Protein AF-A0A563CLI0-F1 (afdb_monomer)

Sequence (158 aa):
MSEFTKIVGNEDGSLGTIDIYIPEQCMSCPRIIEKLNDLEEYRKTVNKLLEMAFSGDEVTLVNKATGEVLDKDQSTKIVCKMAASGMDELDENIAKAQRDIYTLTNGCEGPLVLGGADGSRVVRVAMCDSPKVFYSGLGETQIGEPVIIQRDLKKNED

Foldseek 3Di:
DDPPDDFDQDPVRQTDDLPQDADPQACPAQVLVVLVVVLVVLSVVLSVLSCLLPDPDQAWDADPVPRDIDDRVVRSVVSVVVSVVSVVVSVVSSVVSSVVNCVLRQQWNHKDWDWDDDPFWIWIWIHIDRCVQPVPDDPDDPPPRPTDTDIDGPDPDD

Solvent-accessible surface area (backbone atoms only — not comparable to full-atom values): 9385 Å² total; per-residue (Å²): 135,81,94,75,84,81,87,55,64,45,97,83,75,44,75,39,84,78,89,65,81,66,63,77,59,38,63,75,9,47,58,53,45,50,55,50,51,56,50,50,54,52,49,56,52,33,50,52,30,41,50,59,47,70,41,92,60,90,51,78,40,61,41,86,89,79,67,46,73,45,54,57,71,59,23,44,55,50,36,41,50,50,22,54,53,38,48,56,51,45,54,52,48,50,59,47,49,43,52,52,45,49,64,62,51,44,62,41,76,12,59,41,76,50,76,52,70,55,106,63,40,39,42,36,36,40,33,62,36,22,60,74,72,56,68,84,42,96,86,72,75,80,72,88,59,57,70,49,76,47,75,50,67,70,75,80,84,129

Secondary structure (DSSP, 8-state):
----------TTSPPPP------GGGTT-HHHHHHHHHHHHHHHHHHHHHHHHHSSS----B-TTT-PBPPHHHHHHHHHHHHHHHHHHHHHHHHHHHHHHHHHHTT--EEEEEEEEETTEEEEEEEEE-HHHHTT-TTT-------EEEEEEPP---

pLDDT: mean 72.32, std 15.77, range [31.64, 88.94]

Nearest PDB structures (foldseek):
  6nrb-assembly1_4  TM=5.956E-01  e=1.231E+00  Homo sapiens
  6nr8-assembly1_4  TM=5.818E-01  e=1.650E+00  Homo sapiens
  8tee-assembly1_B-2  TM=3.758E-01  e=5.749E-01  Mus musculus
  6nrd-assembly1_4  TM=4.648E-01  e=1.231E+00  Homo sapiens

Radius of gyration: 22.34 Å; Cα contacts (8 Å, |Δi|>4): 184; chains: 1; bounding box: 52×61×60 Å

Structure (mmCIF, N/CA/C/O backbone):
data_AF-A0A563CLI0-F1
#
_entry.id   AF-A0A563CLI0-F1
#
loop_
_atom_site.group_PDB
_atom_site.id
_atom_site.type_symbol
_atom_site.label_atom_id
_atom_site.label_alt_id
_atom_site.label_comp_id
_atom_site.label_asym_id
_atom_site.label_entity_id
_atom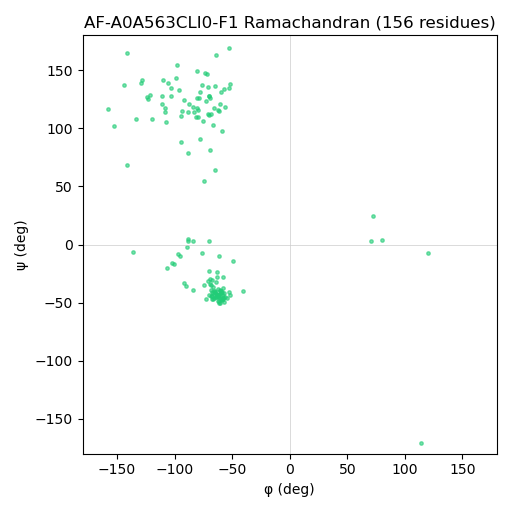_site.label_seq_id
_atom_site.pdbx_PDB_ins_code
_atom_site.Cartn_x
_atom_site.Cartn_y
_atom_site.Cartn_z
_atom_site.occupancy
_atom_site.B_iso_or_equiv
_atom_site.auth_seq_id
_atom_site.auth_comp_id
_atom_site.auth_asym_id
_atom_site.auth_atom_id
_atom_site.pdbx_PDB_model_num
ATOM 1 N N . MET A 1 1 ? 4.606 -25.838 -4.198 1.00 31.64 1 MET A N 1
ATOM 2 C CA . MET A 1 1 ? 3.710 -25.461 -3.086 1.00 31.64 1 MET A CA 1
ATOM 3 C C . MET A 1 1 ? 4.343 -24.247 -2.447 1.00 31.64 1 MET A C 1
ATOM 5 O O . MET A 1 1 ? 5.434 -24.387 -1.920 1.00 31.64 1 MET A O 1
ATOM 9 N N . SER A 1 2 ? 3.765 -23.066 -2.647 1.00 36.41 2 SER A N 1
ATOM 10 C CA . SER A 1 2 ? 4.369 -21.817 -2.181 1.00 36.41 2 SER A CA 1
ATOM 11 C C . SER A 1 2 ? 3.906 -21.533 -0.758 1.00 36.41 2 SER A C 1
ATOM 13 O O . SER A 1 2 ? 2.717 -21.319 -0.540 1.00 36.41 2 SER A O 1
ATOM 15 N N . GLU A 1 3 ? 4.841 -21.571 0.190 1.00 42.16 3 GLU A N 1
ATOM 16 C CA . GLU A 1 3 ? 4.684 -21.042 1.547 1.00 42.16 3 GLU A CA 1
ATOM 17 C C . GLU A 1 3 ? 4.617 -19.510 1.488 1.00 42.16 3 GLU A C 1
ATOM 19 O O . GLU A 1 3 ? 5.606 -18.819 1.689 1.00 42.16 3 GLU A O 1
ATOM 24 N N . PHE A 1 4 ? 3.452 -18.962 1.180 1.00 39.59 4 PHE A N 1
ATOM 25 C CA . PHE A 1 4 ? 3.143 -17.552 1.404 1.00 39.59 4 PHE A CA 1
ATOM 26 C C . PHE A 1 4 ? 1.756 -17.592 2.056 1.00 39.59 4 PHE A C 1
ATOM 28 O O . PHE A 1 4 ? 0.823 -18.118 1.459 1.00 39.59 4 PHE A O 1
ATOM 35 N N . THR A 1 5 ? 1.586 -17.318 3.347 1.00 38.78 5 THR A N 1
ATOM 36 C CA . THR A 1 5 ? 1.859 -16.046 4.019 1.00 38.78 5 THR A CA 1
ATOM 37 C C . THR A 1 5 ? 2.064 -16.337 5.509 1.00 38.78 5 THR A C 1
ATOM 39 O O . THR A 1 5 ? 1.147 -16.828 6.168 1.00 38.78 5 THR A O 1
ATOM 42 N N . LYS A 1 6 ? 3.255 -16.077 6.057 1.00 35.34 6 LYS A N 1
ATOM 43 C CA . LYS A 1 6 ? 3.490 -16.138 7.506 1.00 35.34 6 LYS A CA 1
ATOM 44 C C . LYS A 1 6 ? 3.645 -14.704 7.992 1.00 35.34 6 LYS A C 1
ATOM 46 O O . LYS A 1 6 ? 4.655 -14.073 7.719 1.00 35.34 6 LYS A O 1
ATOM 51 N N . ILE A 1 7 ? 2.622 -14.178 8.659 1.00 39.97 7 ILE A N 1
ATOM 52 C CA . ILE A 1 7 ? 2.674 -12.832 9.236 1.00 39.97 7 ILE A CA 1
ATOM 53 C C . ILE A 1 7 ? 3.642 -12.884 10.421 1.00 39.97 7 ILE A C 1
ATOM 55 O O . ILE A 1 7 ? 3.371 -13.546 11.423 1.00 39.97 7 ILE A O 1
ATOM 59 N N . VAL A 1 8 ? 4.791 -12.223 10.292 1.00 38.75 8 VAL A N 1
ATOM 60 C CA . VAL A 1 8 ? 5.753 -12.044 11.386 1.00 38.75 8 VAL A CA 1
ATOM 61 C C . VAL A 1 8 ? 5.452 -10.699 12.039 1.00 38.75 8 VAL A C 1
ATOM 63 O O . VAL A 1 8 ? 5.975 -9.682 11.616 1.00 38.75 8 VAL A O 1
ATOM 66 N N . GLY A 1 9 ? 4.553 -10.656 13.021 1.00 37.22 9 GLY A N 1
ATOM 67 C CA . GLY A 1 9 ? 4.397 -9.463 13.861 1.00 37.22 9 GLY A CA 1
ATOM 68 C C . GLY A 1 9 ? 5.609 -9.311 14.780 1.00 37.22 9 GLY A C 1
ATOM 69 O O . GLY A 1 9 ? 6.060 -10.304 15.354 1.00 37.22 9 GLY A O 1
ATOM 70 N N . ASN A 1 10 ? 6.143 -8.099 14.915 1.00 39.25 10 ASN A N 1
ATOM 71 C CA . ASN A 1 10 ? 7.163 -7.817 15.922 1.00 39.25 10 ASN A CA 1
ATOM 72 C C . ASN A 1 10 ? 6.485 -7.603 17.287 1.00 39.25 10 ASN A C 1
ATOM 74 O O . ASN A 1 10 ? 5.355 -7.118 17.366 1.00 39.25 10 ASN A O 1
ATOM 78 N N . GLU A 1 11 ? 7.176 -7.946 18.379 1.00 38.28 11 GLU A N 1
ATOM 79 C CA . GLU A 1 11 ? 6.671 -7.783 19.758 1.00 38.28 11 GLU A CA 1
ATOM 80 C C . GLU A 1 11 ? 6.370 -6.316 20.137 1.00 38.28 11 GLU A C 1
ATOM 82 O O . GLU A 1 11 ? 5.756 -6.059 21.170 1.00 38.28 11 GLU A O 1
ATOM 87 N N . ASP A 1 12 ? 6.763 -5.354 19.299 1.00 41.91 12 ASP A N 1
ATOM 88 C CA . ASP A 1 12 ? 6.507 -3.919 19.454 1.00 41.91 12 ASP A CA 1
ATOM 89 C C . ASP A 1 12 ? 5.131 -3.463 18.926 1.00 41.91 12 ASP A C 1
ATOM 91 O O . ASP A 1 12 ? 4.822 -2.273 18.961 1.00 41.91 12 ASP A O 1
ATOM 95 N N . GLY A 1 13 ? 4.296 -4.389 18.440 1.00 38.72 13 GLY A N 1
ATOM 96 C CA . GLY A 1 13 ? 2.977 -4.073 17.885 1.00 38.72 13 GLY A CA 1
ATOM 97 C C . GLY A 1 13 ? 3.017 -3.557 16.445 1.00 38.72 13 GLY A C 1
ATOM 98 O O . GLY A 1 13 ? 1.966 -3.241 15.883 1.00 38.72 13 GLY A O 1
ATOM 99 N N . SER A 1 14 ? 4.194 -3.512 15.811 1.00 42.16 14 SER A N 1
ATOM 100 C CA . SER A 1 14 ? 4.292 -3.280 14.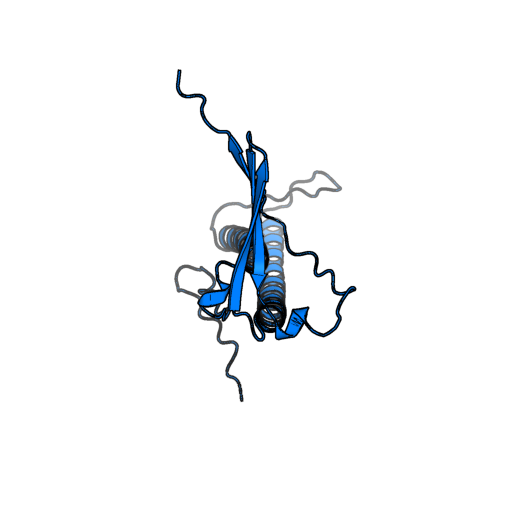377 1.00 42.16 14 SER A CA 1
ATOM 101 C C . SER A 1 14 ? 3.961 -4.563 13.611 1.00 42.16 14 SER A C 1
ATOM 103 O O . SER A 1 14 ? 4.477 -5.654 13.879 1.00 42.16 14 SER A O 1
ATOM 105 N N . LEU A 1 15 ? 3.087 -4.435 12.610 1.00 48.56 15 LEU A N 1
ATOM 106 C CA . LEU A 1 15 ? 2.989 -5.435 11.547 1.00 48.56 15 LEU A CA 1
ATOM 107 C C . LEU A 1 15 ? 4.396 -5.660 10.983 1.00 48.56 15 LEU A C 1
ATOM 109 O O . LEU A 1 15 ? 5.121 -4.684 10.797 1.00 48.56 15 LEU A O 1
ATOM 113 N N . GLY A 1 16 ? 4.784 -6.906 10.717 1.00 50.50 16 GLY A N 1
ATOM 114 C CA . GLY A 1 16 ? 6.076 -7.232 10.112 1.00 50.50 16 GLY A CA 1
ATOM 115 C C . GLY A 1 16 ? 6.367 -6.474 8.826 1.00 50.50 16 GLY A C 1
ATOM 116 O O . GLY A 1 16 ? 5.504 -5.819 8.233 1.00 50.50 16 GLY A O 1
ATOM 117 N N . THR A 1 17 ? 7.610 -6.560 8.364 1.00 50.28 17 THR A N 1
ATOM 118 C CA . THR A 1 17 ? 7.941 -6.161 6.996 1.00 50.28 17 THR A CA 1
ATOM 119 C C . THR A 1 17 ? 7.018 -6.886 6.023 1.00 50.28 17 THR A C 1
ATOM 121 O O . THR A 1 17 ? 6.751 -8.076 6.164 1.00 50.28 17 THR A O 1
ATOM 124 N N . ILE A 1 18 ? 6.485 -6.138 5.063 1.00 55.84 18 ILE A N 1
ATOM 125 C CA . ILE A 1 18 ? 5.667 -6.699 4.000 1.00 55.84 18 ILE A CA 1
ATOM 126 C C . ILE A 1 18 ? 6.614 -7.541 3.141 1.00 55.84 18 ILE A C 1
ATOM 128 O O . ILE A 1 18 ? 7.480 -6.976 2.476 1.00 55.84 18 ILE A O 1
ATOM 132 N N . ASP A 1 19 ? 6.455 -8.864 3.144 1.00 63.56 19 ASP A N 1
ATOM 133 C CA . ASP A 1 19 ? 7.192 -9.769 2.250 1.00 63.56 19 ASP A CA 1
ATOM 134 C C . ASP A 1 19 ? 6.621 -9.675 0.820 1.00 63.56 19 A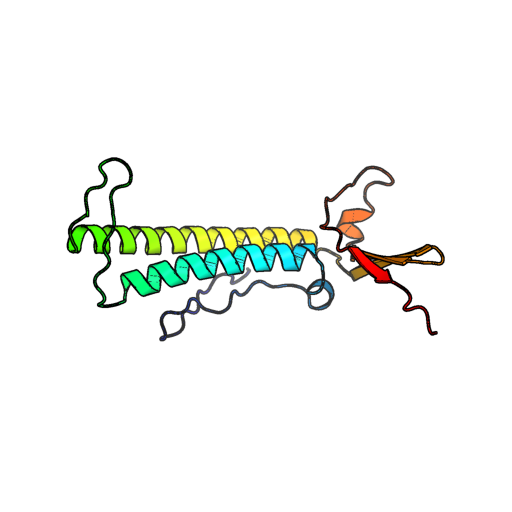SP A C 1
ATOM 136 O O . ASP A 1 19 ? 6.194 -10.663 0.220 1.00 63.56 19 ASP A O 1
ATOM 140 N N . ILE A 1 20 ? 6.560 -8.454 0.275 1.00 74.19 20 ILE A N 1
ATOM 141 C CA . ILE A 1 20 ? 6.288 -8.236 -1.140 1.00 74.19 20 ILE A CA 1
ATOM 142 C C . ILE A 1 20 ? 7.589 -8.486 -1.890 1.00 74.19 20 ILE A C 1
ATOM 144 O O . ILE A 1 20 ? 8.580 -7.775 -1.727 1.00 74.19 20 ILE A O 1
ATOM 148 N N . TYR A 1 21 ? 7.580 -9.514 -2.730 1.00 81.19 21 TYR A N 1
ATOM 149 C CA . TYR A 1 21 ? 8.716 -9.821 -3.579 1.00 81.19 21 TYR A CA 1
ATOM 150 C C . TYR A 1 21 ? 8.661 -8.971 -4.848 1.00 81.19 21 TYR A C 1
ATOM 152 O O . TYR A 1 21 ? 7.741 -9.115 -5.659 1.00 81.19 21 TYR A O 1
ATOM 160 N N . ILE A 1 22 ? 9.681 -8.135 -5.032 1.00 83.25 22 ILE A N 1
ATOM 161 C CA . ILE A 1 22 ? 9.929 -7.359 -6.248 1.00 83.25 22 ILE A CA 1
ATOM 162 C C . ILE A 1 22 ? 11.312 -7.754 -6.772 1.00 83.25 22 ILE A C 1
ATOM 164 O O . ILE A 1 22 ? 12.274 -7.706 -6.003 1.00 83.25 22 ILE A O 1
ATOM 168 N N . PRO A 1 23 ? 11.459 -8.118 -8.058 1.00 83.38 23 PRO A N 1
ATOM 169 C CA . PRO A 1 23 ? 12.777 -8.298 -8.657 1.00 83.38 23 PRO A CA 1
ATOM 170 C C . PRO A 1 23 ? 13.606 -7.016 -8.529 1.00 83.38 23 PRO A C 1
ATOM 172 O O . PRO A 1 23 ? 13.103 -5.933 -8.830 1.00 83.38 23 PRO A O 1
ATOM 175 N N . GLU A 1 24 ? 14.868 -7.125 -8.107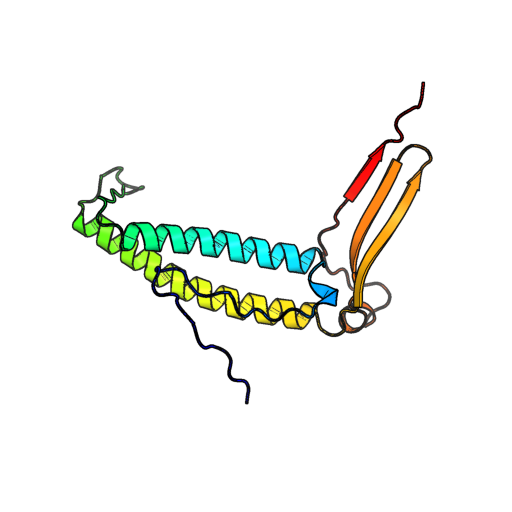 1.00 85.44 24 GLU A N 1
ATOM 176 C CA . GLU A 1 24 ? 15.704 -5.963 -7.762 1.00 85.44 24 GLU A CA 1
ATOM 177 C C . GLU A 1 24 ? 15.750 -4.906 -8.873 1.00 85.44 24 GLU A C 1
ATOM 179 O O . GLU A 1 24 ? 15.621 -3.712 -8.602 1.00 85.44 24 GLU A O 1
ATOM 184 N N . GLN A 1 25 ? 15.844 -5.339 -10.133 1.00 83.81 25 GLN A N 1
ATOM 185 C CA . GLN A 1 25 ? 15.892 -4.449 -11.291 1.00 83.81 25 GLN A CA 1
ATOM 186 C C . GLN A 1 25 ? 14.617 -3.609 -11.474 1.00 83.81 25 GLN A C 1
ATOM 188 O O . GLN A 1 25 ? 14.664 -2.533 -12.064 1.00 83.81 25 GLN A O 1
ATOM 193 N N . CYS A 1 26 ? 13.483 -4.062 -10.936 1.00 85.75 26 CYS A N 1
ATOM 194 C CA . CYS A 1 26 ? 12.187 -3.401 -11.057 1.00 85.75 26 CYS A CA 1
ATOM 195 C C . CYS A 1 26 ? 11.869 -2.488 -9.869 1.00 85.75 26 CYS A C 1
ATOM 197 O O . CYS A 1 26 ? 10.912 -1.724 -9.938 1.00 85.75 26 CYS A O 1
ATOM 199 N N . MET A 1 27 ? 12.653 -2.513 -8.783 1.00 85.19 27 MET A N 1
ATOM 200 C CA . MET A 1 27 ? 12.362 -1.708 -7.585 1.00 85.19 27 MET A CA 1
ATOM 201 C C . MET A 1 27 ? 12.278 -0.203 -7.868 1.00 85.19 27 MET A C 1
ATOM 203 O O . MET A 1 27 ? 11.566 0.522 -7.181 1.00 85.19 27 MET A O 1
ATOM 207 N N . SER A 1 28 ? 12.983 0.272 -8.895 1.00 85.12 28 SER A N 1
ATOM 208 C CA . SER A 1 28 ? 12.980 1.679 -9.308 1.00 85.12 28 SER A CA 1
ATOM 209 C C . SER A 1 28 ? 11.878 2.029 -10.315 1.00 85.12 28 SER A C 1
ATOM 211 O O . SER A 1 28 ? 11.827 3.162 -10.793 1.00 85.12 28 SER A O 1
ATOM 213 N N . CYS A 1 29 ? 11.010 1.081 -10.676 1.00 85.06 29 CYS A N 1
ATOM 214 C CA . CYS A 1 29 ? 9.936 1.333 -11.624 1.00 85.06 29 CYS A CA 1
ATOM 215 C C . CYS A 1 29 ? 8.858 2.242 -11.015 1.00 85.06 29 CYS A C 1
ATOM 217 O O . CYS A 1 29 ? 8.306 1.900 -9.965 1.00 85.06 29 CYS A O 1
ATOM 219 N N . PRO A 1 30 ? 8.480 3.348 -11.688 1.00 82.06 30 PRO A N 1
ATOM 220 C CA . PRO A 1 30 ? 7.531 4.329 -11.155 1.00 82.06 30 PRO A CA 1
ATOM 221 C C . PRO A 1 30 ? 6.217 3.728 -10.647 1.00 82.06 30 PRO A C 1
ATOM 223 O O . PRO A 1 30 ? 5.762 4.066 -9.559 1.00 82.06 30 PRO A O 1
ATOM 226 N N . ARG A 1 31 ? 5.631 2.787 -11.393 1.00 79.44 31 ARG A N 1
ATOM 227 C CA . ARG A 1 31 ? 4.359 2.156 -11.024 1.00 79.44 31 ARG A CA 1
ATOM 228 C C . ARG A 1 31 ? 4.457 1.212 -9.825 1.00 79.44 31 ARG A C 1
ATOM 230 O O . ARG A 1 31 ? 3.501 1.069 -9.068 1.00 79.44 31 ARG A O 1
ATOM 237 N N . ILE A 1 32 ? 5.607 0.561 -9.652 1.00 83.81 32 ILE A N 1
ATOM 238 C CA . ILE A 1 32 ? 5.867 -0.284 -8.481 1.00 83.81 32 ILE A CA 1
ATOM 239 C C . ILE A 1 32 ? 6.021 0.603 -7.252 1.00 83.81 32 ILE A C 1
ATOM 241 O O . ILE A 1 32 ? 5.411 0.325 -6.226 1.00 83.81 32 ILE A O 1
ATOM 245 N N . ILE A 1 33 ? 6.757 1.709 -7.385 1.00 85.12 33 ILE A N 1
ATOM 246 C CA . ILE A 1 33 ? 6.896 2.715 -6.329 1.00 85.12 33 ILE A CA 1
ATOM 247 C C . ILE A 1 33 ? 5.523 3.268 -5.921 1.00 85.12 33 ILE A C 1
ATOM 249 O O . ILE A 1 33 ? 5.226 3.320 -4.734 1.00 85.12 33 ILE A O 1
ATOM 253 N N . GLU A 1 34 ? 4.664 3.630 -6.878 1.00 84.44 34 GLU A N 1
ATOM 254 C CA . GLU A 1 34 ? 3.297 4.098 -6.601 1.00 84.44 34 GLU A CA 1
ATOM 255 C C . GLU A 1 34 ? 2.495 3.061 -5.798 1.00 84.44 34 GLU A C 1
ATOM 257 O O . GLU A 1 34 ? 1.968 3.378 -4.735 1.00 84.44 34 GLU A O 1
ATOM 262 N N . LYS A 1 35 ? 2.489 1.794 -6.236 1.00 84.00 35 LYS A N 1
ATOM 263 C CA . LYS A 1 35 ? 1.798 0.705 -5.525 1.00 84.00 35 LYS A CA 1
ATOM 264 C C . LYS A 1 35 ? 2.312 0.485 -4.106 1.00 84.00 35 LYS A C 1
ATOM 266 O O . LYS A 1 35 ? 1.520 0.202 -3.209 1.00 84.00 35 LYS A O 1
ATOM 271 N N . LEU A 1 36 ? 3.624 0.582 -3.908 1.00 86.25 36 LEU A N 1
ATOM 272 C CA . LEU A 1 36 ? 4.230 0.469 -2.586 1.00 86.25 36 LEU A CA 1
ATOM 273 C C . LEU A 1 36 ? 3.851 1.647 -1.688 1.00 86.25 36 LEU A C 1
ATOM 275 O O . LEU A 1 36 ? 3.535 1.428 -0.521 1.00 86.25 36 LEU A O 1
ATOM 279 N N . ASN A 1 37 ? 3.833 2.867 -2.228 1.00 87.19 37 ASN A N 1
ATOM 280 C CA . ASN A 1 37 ? 3.455 4.065 -1.482 1.00 87.19 37 ASN A CA 1
ATOM 281 C C . ASN A 1 37 ? 1.991 4.011 -1.028 1.00 87.19 37 ASN A C 1
ATOM 283 O O . ASN A 1 37 ? 1.724 4.274 0.144 1.00 87.19 37 ASN A O 1
ATOM 287 N N . ASP A 1 38 ? 1.069 3.611 -1.912 1.00 86.62 38 ASP A N 1
ATOM 288 C CA . ASP A 1 38 ? -0.351 3.431 -1.572 1.00 86.62 38 ASP A CA 1
ATOM 289 C C . ASP A 1 38 ? -0.514 2.449 -0.399 1.00 86.62 38 ASP A C 1
ATOM 291 O O . ASP A 1 38 ? -1.250 2.692 0.563 1.00 86.62 38 ASP A O 1
ATOM 295 N N . LEU A 1 39 ? 0.211 1.327 -0.460 1.00 87.38 39 LEU A N 1
ATOM 296 C CA . LEU A 1 39 ? 0.168 0.294 0.569 1.00 87.38 39 LEU A CA 1
ATOM 297 C C . LEU A 1 39 ? 0.789 0.766 1.891 1.00 87.38 39 LEU A C 1
ATOM 299 O O . LEU A 1 39 ? 0.268 0.460 2.966 1.00 87.38 39 LEU A O 1
ATOM 303 N N . GLU A 1 40 ? 1.885 1.522 1.831 1.00 88.19 40 GLU A N 1
ATOM 304 C CA . GLU A 1 40 ? 2.523 2.110 3.008 1.00 88.19 40 GLU A CA 1
ATOM 305 C C . GLU A 1 40 ? 1.616 3.150 3.683 1.00 88.19 40 GLU A C 1
ATOM 307 O O . GLU A 1 40 ? 1.513 3.172 4.912 1.00 88.19 40 GLU A O 1
ATOM 312 N N . GLU A 1 41 ? 0.929 3.993 2.909 1.00 88.94 41 GLU A N 1
ATOM 313 C CA . GLU A 1 41 ? -0.036 4.967 3.430 1.00 88.94 41 GLU A CA 1
ATOM 314 C C . GLU A 1 41 ? -1.209 4.273 4.133 1.00 88.94 41 GLU A C 1
ATOM 316 O O . GLU A 1 41 ? -1.580 4.641 5.258 1.00 88.94 41 GLU A O 1
ATOM 321 N N . TYR A 1 42 ? -1.745 3.214 3.522 1.00 87.31 42 TYR A N 1
ATOM 322 C CA . TYR A 1 42 ? -2.800 2.416 4.136 1.00 87.31 42 TYR A CA 1
ATOM 323 C C . TYR A 1 42 ? -2.315 1.758 5.439 1.00 87.31 42 TYR A C 1
ATOM 325 O O . TYR A 1 42 ? -2.958 1.884 6.483 1.00 87.31 42 TYR A O 1
ATOM 333 N N . ARG A 1 43 ? -1.115 1.163 5.438 1.00 86.62 43 ARG A N 1
ATOM 334 C CA . ARG A 1 43 ? -0.500 0.580 6.642 1.00 86.62 43 ARG A CA 1
ATOM 335 C C . ARG A 1 43 ? -0.292 1.608 7.752 1.00 86.62 43 ARG A C 1
ATOM 337 O O . ARG A 1 43 ? -0.574 1.308 8.909 1.00 86.62 43 ARG A O 1
ATOM 344 N N . LYS A 1 44 ? 0.155 2.827 7.433 1.00 88.00 44 LYS A N 1
ATOM 345 C CA . LYS A 1 44 ? 0.267 3.922 8.417 1.00 88.00 44 LYS A CA 1
ATOM 346 C C . LYS A 1 44 ? -1.080 4.230 9.066 1.00 88.00 44 LYS A C 1
ATOM 348 O O . LYS A 1 44 ? -1.125 4.516 10.260 1.00 88.00 44 LYS A O 1
ATOM 353 N N . THR A 1 45 ? -2.167 4.165 8.304 1.00 86.75 45 THR A N 1
ATOM 354 C CA . THR A 1 45 ? -3.523 4.372 8.827 1.00 86.75 45 THR A CA 1
ATOM 355 C C . THR A 1 45 ? -3.934 3.251 9.781 1.00 86.75 45 THR A C 1
ATOM 357 O O . THR A 1 45 ? -4.390 3.536 10.887 1.00 86.75 45 THR A O 1
ATOM 360 N N . VAL A 1 46 ? -3.705 1.989 9.407 1.00 86.94 46 VAL A N 1
ATOM 361 C CA . VAL A 1 46 ? -3.999 0.826 10.265 1.00 86.94 46 VAL A CA 1
ATOM 362 C C . VAL A 1 46 ? -3.154 0.843 11.541 1.00 86.94 46 VAL A C 1
ATOM 364 O O . VAL A 1 46 ? -3.691 0.653 12.628 1.00 86.94 46 VAL A O 1
ATOM 367 N N . ASN A 1 47 ? -1.861 1.162 11.445 1.00 85.62 47 ASN A N 1
ATOM 368 C CA . ASN A 1 47 ? -0.981 1.271 12.610 1.00 85.62 47 ASN A CA 1
ATOM 369 C C . ASN A 1 47 ? -1.467 2.334 13.601 1.00 85.62 47 ASN A C 1
ATOM 371 O O . ASN A 1 47 ? -1.488 2.071 14.795 1.00 85.62 47 ASN A O 1
ATOM 375 N N . LYS A 1 48 ? -1.941 3.494 13.130 1.00 86.12 48 LYS A N 1
ATOM 376 C CA . LYS A 1 48 ? -2.543 4.507 14.015 1.00 86.12 48 LYS A CA 1
ATOM 377 C C . LYS A 1 48 ? -3.798 3.993 14.720 1.00 86.12 48 LYS A C 1
ATOM 379 O O . LYS A 1 48 ? -4.024 4.317 15.881 1.00 86.12 48 LYS A O 1
ATOM 384 N N . LEU A 1 49 ? -4.631 3.207 14.031 1.00 85.56 49 LEU A N 1
ATOM 385 C CA . LEU A 1 49 ? -5.805 2.578 14.649 1.00 85.56 49 LEU A CA 1
ATOM 386 C C . LEU A 1 49 ? -5.393 1.567 15.722 1.00 85.56 49 LEU A C 1
ATOM 388 O O . LEU A 1 49 ? -6.019 1.530 16.777 1.00 85.56 49 LEU A O 1
ATOM 392 N N . LEU A 1 50 ? -4.341 0.784 15.473 1.00 85.75 50 LEU A N 1
ATOM 393 C CA . LEU A 1 50 ? -3.784 -0.156 16.446 1.00 85.75 50 LEU A CA 1
ATOM 394 C C . LEU A 1 50 ? -3.190 0.575 17.650 1.00 85.75 50 LEU A C 1
ATOM 396 O O . LEU A 1 50 ? -3.505 0.222 18.781 1.00 85.75 50 LEU A O 1
ATOM 400 N N . GLU A 1 51 ? -2.408 1.630 17.422 1.00 85.44 51 GLU A N 1
ATOM 401 C CA . GLU A 1 51 ? -1.881 2.488 18.485 1.00 85.44 51 GLU A CA 1
ATOM 402 C C . GLU A 1 51 ? -3.012 3.028 19.361 1.00 85.44 51 GLU A C 1
ATOM 404 O O . GLU A 1 51 ? -2.921 2.920 20.573 1.00 85.44 51 GLU A O 1
ATOM 409 N N . MET A 1 52 ? -4.108 3.525 18.779 1.00 81.88 52 MET A N 1
ATOM 410 C CA . MET A 1 52 ? -5.276 3.984 19.545 1.00 81.88 52 MET A CA 1
ATOM 411 C C . MET A 1 52 ? -6.052 2.851 20.235 1.00 81.88 52 MET A C 1
ATOM 413 O O . MET A 1 52 ? -6.694 3.084 21.254 1.00 81.88 52 MET A O 1
ATOM 417 N N . ALA A 1 53 ? -6.059 1.640 19.671 1.00 81.75 53 ALA A N 1
ATOM 418 C CA . ALA A 1 53 ? -6.741 0.486 20.260 1.00 81.75 53 ALA A CA 1
ATOM 419 C C . ALA A 1 53 ? -5.986 -0.073 21.476 1.00 81.75 53 ALA A C 1
ATOM 421 O O . ALA A 1 53 ? -6.608 -0.576 22.412 1.00 81.75 53 ALA A O 1
ATOM 422 N N . PHE A 1 54 ? -4.652 -0.013 21.436 1.00 79.81 54 PHE A N 1
ATOM 423 C CA . PHE A 1 54 ? -3.768 -0.545 22.471 1.00 79.81 54 PHE A CA 1
ATOM 424 C C . PHE A 1 54 ? -3.226 0.519 23.423 1.00 79.81 54 PHE A C 1
ATOM 426 O O . PHE A 1 54 ? -2.746 0.165 24.504 1.00 79.81 54 PHE A O 1
ATOM 433 N N . SER A 1 55 ? -3.290 1.803 23.066 1.00 71.50 55 SER A N 1
ATOM 434 C CA . SER A 1 55 ? -2.947 2.866 23.998 1.00 71.50 55 SER A CA 1
ATOM 435 C C . SER A 1 55 ? -3.958 2.861 25.142 1.00 71.50 55 SER A C 1
ATOM 437 O O . SER A 1 55 ? -5.166 2.736 24.958 1.00 71.50 55 SER A O 1
ATOM 439 N N . GLY A 1 56 ? -3.459 3.003 26.369 1.00 62.19 56 GLY A N 1
ATOM 440 C CA . GLY A 1 56 ? -4.314 3.250 27.534 1.00 62.19 56 GLY A CA 1
ATOM 441 C C . GLY A 1 56 ? -4.943 4.650 27.525 1.00 62.19 56 GLY A C 1
ATOM 442 O O . GLY A 1 56 ? -5.614 5.020 28.493 1.00 62.19 56 GLY A O 1
ATOM 443 N N . ASP A 1 57 ? -4.699 5.425 26.465 1.00 68.12 57 ASP A N 1
ATOM 444 C CA . ASP A 1 57 ? -5.169 6.788 26.302 1.00 68.12 57 ASP A CA 1
ATOM 445 C C . ASP A 1 57 ? -6.668 6.811 26.005 1.00 68.12 57 ASP A C 1
ATOM 447 O O . ASP A 1 57 ? -7.252 5.912 25.400 1.00 68.12 57 ASP A O 1
ATOM 451 N N . GLU A 1 58 ? -7.325 7.865 26.473 1.00 65.75 58 GLU A N 1
ATOM 452 C CA . GLU A 1 58 ? -8.756 8.029 26.288 1.00 65.75 58 GLU A CA 1
ATOM 453 C C . GLU A 1 58 ? -9.053 8.447 24.844 1.00 65.75 58 GLU A C 1
ATOM 455 O O . GLU A 1 58 ? -8.794 9.580 24.437 1.00 65.75 58 GLU A O 1
ATOM 460 N N . VAL A 1 59 ? -9.585 7.509 24.056 1.00 73.50 59 VAL A N 1
ATOM 461 C CA . VAL A 1 59 ? -10.046 7.794 22.698 1.00 73.50 59 VAL A CA 1
ATOM 462 C C . VAL A 1 59 ? -11.488 8.270 22.749 1.00 73.50 59 VAL A C 1
ATOM 464 O O . VAL A 1 59 ? -12.378 7.544 23.185 1.00 73.50 59 VAL A O 1
ATOM 467 N N . THR A 1 60 ? -11.717 9.480 22.249 1.00 76.56 60 THR A N 1
ATOM 468 C CA . THR A 1 60 ? -13.043 10.092 22.177 1.00 76.56 60 THR A CA 1
ATOM 469 C C . THR A 1 60 ? -13.498 10.134 20.728 1.00 76.56 60 THR A C 1
ATOM 471 O O . THR A 1 60 ? -12.918 10.847 19.908 1.00 76.56 60 THR A O 1
ATOM 474 N N . LEU A 1 61 ? -14.547 9.383 20.399 1.00 79.62 61 LEU A N 1
ATOM 475 C CA . LEU A 1 61 ? -15.168 9.434 19.079 1.00 79.62 61 LEU A CA 1
ATOM 476 C C . LEU A 1 61 ? -16.416 10.313 19.104 1.00 79.62 61 LEU A C 1
ATOM 478 O O . LEU A 1 61 ? -17.183 10.312 20.063 1.00 79.62 61 LEU A O 1
ATOM 482 N N . VAL A 1 62 ? -16.643 11.042 18.014 1.00 80.88 62 VAL A N 1
ATOM 483 C CA . VAL A 1 62 ? -17.847 11.854 17.824 1.00 80.88 62 VAL A CA 1
ATOM 484 C C . VAL A 1 62 ? -18.687 11.230 16.726 1.00 80.88 62 VAL A C 1
ATOM 486 O O . VAL A 1 62 ? -18.205 10.977 15.618 1.00 80.88 62 VAL A O 1
ATOM 489 N N . ASN A 1 63 ? -19.961 10.993 17.016 1.00 78.12 63 ASN A N 1
ATOM 490 C CA . ASN A 1 63 ? -20.906 10.552 16.010 1.00 78.12 63 ASN A CA 1
ATOM 491 C C . ASN A 1 63 ? -21.108 11.674 14.984 1.00 78.12 63 ASN A C 1
ATOM 493 O O . ASN A 1 63 ? -21.615 12.745 15.300 1.00 78.12 63 ASN A O 1
ATOM 497 N N . LYS A 1 64 ? -20.745 11.422 13.725 1.00 80.56 64 LYS A N 1
ATOM 498 C CA . LYS A 1 64 ? -20.842 12.424 12.655 1.00 80.56 64 LYS A CA 1
ATOM 499 C C . LYS A 1 64 ? -22.282 12.877 12.366 1.00 80.56 64 LYS A C 1
ATOM 501 O O . LYS A 1 64 ? -22.470 13.990 11.888 1.00 80.56 64 LYS A O 1
ATOM 506 N N . ALA A 1 65 ? -23.279 12.027 12.613 1.00 79.31 65 ALA A N 1
ATOM 507 C CA . ALA A 1 65 ? -24.682 12.326 12.331 1.00 79.31 65 ALA A CA 1
ATOM 508 C C . ALA A 1 65 ? -25.353 13.129 13.454 1.00 79.31 65 ALA A C 1
ATOM 510 O O . ALA A 1 65 ? -26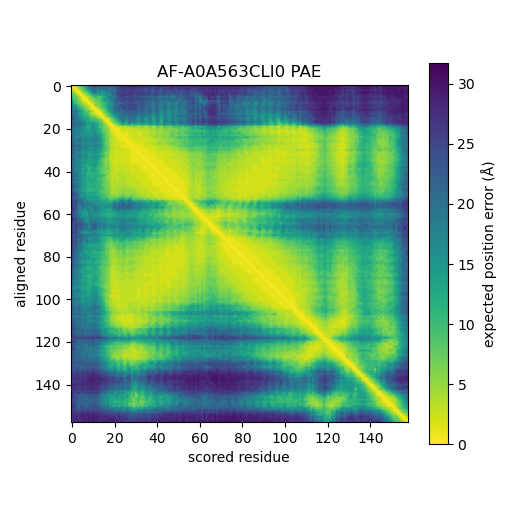.145 14.022 13.162 1.00 79.31 65 ALA A O 1
ATOM 511 N N . THR A 1 66 ? -25.047 12.821 14.718 1.00 81.19 66 THR A N 1
ATOM 512 C CA . THR A 1 66 ? -25.676 13.478 15.880 1.00 81.19 66 THR A CA 1
ATOM 513 C C . THR A 1 66 ? -24.792 14.541 16.531 1.00 81.19 66 THR A C 1
ATOM 515 O O . THR A 1 66 ? -25.291 15.371 17.282 1.00 81.19 66 THR A O 1
ATOM 518 N N . GLY A 1 67 ? -23.487 14.550 16.242 1.00 78.38 67 GLY A N 1
ATOM 519 C CA . GLY A 1 67 ? -22.497 15.396 16.914 1.00 78.38 67 GLY A CA 1
ATOM 520 C C . GLY A 1 67 ? -22.210 14.974 18.357 1.00 78.38 67 GLY A C 1
ATOM 521 O O . GLY A 1 67 ? -21.445 15.644 19.048 1.00 78.38 67 GLY A O 1
ATOM 522 N N . GLU A 1 68 ? -22.816 13.882 18.823 1.00 81.19 68 GLU A N 1
ATOM 523 C CA . GLU A 1 68 ? -22.660 13.401 20.190 1.00 81.19 68 GLU A CA 1
ATOM 524 C C . GLU A 1 68 ? -21.312 12.715 20.374 1.00 81.19 68 GLU A C 1
ATOM 526 O O . GLU A 1 68 ? -20.870 11.917 19.541 1.00 81.19 68 GLU A O 1
ATOM 531 N N . VAL A 1 69 ? -20.677 13.022 21.500 1.00 82.50 69 VAL A N 1
ATOM 532 C CA . VAL A 1 69 ? -19.488 12.318 21.964 1.00 82.50 69 VAL A CA 1
ATOM 533 C C . VAL A 1 69 ? -19.915 10.943 22.463 1.00 82.50 69 VAL A C 1
ATOM 535 O O . VAL A 1 69 ? -20.780 10.837 23.333 1.00 82.50 69 VAL A O 1
ATOM 538 N N . LEU A 1 70 ? -19.319 9.898 21.901 1.00 78.19 70 LEU A N 1
ATOM 539 C CA . LEU A 1 70 ? -19.514 8.536 22.375 1.00 78.19 70 LEU A CA 1
ATOM 540 C C . LEU A 1 70 ? -18.807 8.359 23.716 1.00 78.19 70 LEU A C 1
ATOM 542 O O . LEU A 1 70 ? -17.748 8.944 23.952 1.00 78.19 70 LEU A O 1
ATOM 546 N N . ASP A 1 71 ? -19.373 7.528 24.589 1.00 84.69 71 ASP A N 1
ATOM 547 C CA . ASP A 1 71 ? -18.683 7.177 25.825 1.00 84.69 71 ASP A CA 1
ATOM 548 C C . ASP A 1 71 ? -17.379 6.416 25.534 1.00 84.69 71 ASP A C 1
ATOM 550 O O . ASP A 1 71 ? -17.142 5.922 24.423 1.00 84.69 71 ASP A O 1
ATOM 554 N N . LYS A 1 72 ? -16.511 6.355 26.543 1.00 78.62 72 LYS A N 1
ATOM 555 C CA . LYS A 1 72 ? -15.169 5.786 26.426 1.00 78.62 72 LYS A CA 1
ATOM 556 C C . LYS A 1 72 ? -15.190 4.322 25.983 1.00 78.62 72 LYS A C 1
ATOM 558 O O . LYS A 1 72 ? -14.486 3.967 25.042 1.00 78.62 72 LYS A O 1
ATOM 563 N N . ASP A 1 73 ? -16.020 3.490 26.605 1.00 82.50 73 ASP A N 1
ATOM 564 C CA . ASP A 1 73 ? -16.101 2.060 26.296 1.00 82.50 73 ASP A CA 1
ATOM 565 C C . ASP A 1 73 ? -16.613 1.838 24.868 1.00 82.50 73 ASP A C 1
ATOM 567 O O . ASP A 1 73 ? -16.092 0.994 24.131 1.00 82.50 73 ASP A O 1
ATOM 571 N N . GLN A 1 74 ? -17.605 2.627 24.441 1.00 82.19 74 GLN A N 1
ATOM 572 C CA . GLN A 1 74 ? -18.085 2.606 23.060 1.00 82.19 74 GLN A CA 1
ATOM 573 C C . GLN A 1 74 ? -17.008 3.050 22.071 1.00 82.19 74 GLN A C 1
ATOM 575 O O . GLN A 1 74 ? -16.810 2.385 21.050 1.00 82.19 74 GLN A O 1
ATOM 580 N N . SER A 1 75 ? -16.296 4.136 22.374 1.00 81.38 75 SER A N 1
ATOM 581 C CA . SER A 1 75 ? -15.223 4.663 21.531 1.00 81.38 75 SER A CA 1
ATOM 582 C C . SER A 1 75 ? -14.106 3.637 21.359 1.00 81.38 75 SER A C 1
ATOM 584 O O . SER A 1 75 ? -13.775 3.282 20.227 1.00 81.38 75 SER A O 1
ATOM 586 N N . THR A 1 76 ? -13.605 3.065 22.457 1.00 82.12 76 THR A N 1
ATOM 587 C CA . THR A 1 76 ? -12.586 2.007 22.434 1.00 82.12 76 THR A CA 1
ATOM 588 C C . THR A 1 76 ? -13.062 0.792 21.642 1.00 82.12 76 THR A C 1
ATOM 590 O O . THR A 1 76 ? -12.345 0.306 20.770 1.00 82.12 76 THR A O 1
ATOM 593 N N . LYS A 1 77 ? -14.299 0.321 21.854 1.00 85.38 77 LYS A N 1
ATOM 594 C CA . LYS A 1 77 ? -14.838 -0.831 21.113 1.00 85.38 77 LYS A CA 1
ATOM 595 C C . LYS A 1 77 ? -14.898 -0.583 19.604 1.00 85.38 77 LYS A C 1
ATOM 597 O O . LYS A 1 77 ? -14.623 -1.495 18.821 1.00 85.38 77 LYS A O 1
ATOM 602 N N . ILE A 1 78 ? -15.266 0.629 19.189 1.00 84.75 78 ILE A N 1
ATOM 603 C CA . ILE A 1 78 ? -15.312 1.009 17.774 1.00 84.75 78 ILE A CA 1
ATOM 604 C C . ILE A 1 78 ? -13.898 1.069 17.195 1.00 84.75 78 ILE A C 1
ATOM 606 O O . ILE A 1 78 ? -13.678 0.507 16.126 1.00 84.75 78 ILE A O 1
ATOM 610 N N . VAL A 1 79 ? -12.937 1.667 17.902 1.00 85.31 79 VAL A N 1
ATOM 611 C CA . VAL A 1 79 ? -11.525 1.705 17.482 1.00 85.31 79 VAL A CA 1
ATOM 612 C C . VAL A 1 79 ? -10.952 0.302 17.336 1.00 85.31 79 VAL A C 1
ATOM 614 O O . VAL A 1 79 ? -10.402 -0.001 16.283 1.00 85.31 79 VAL A O 1
ATOM 617 N N . C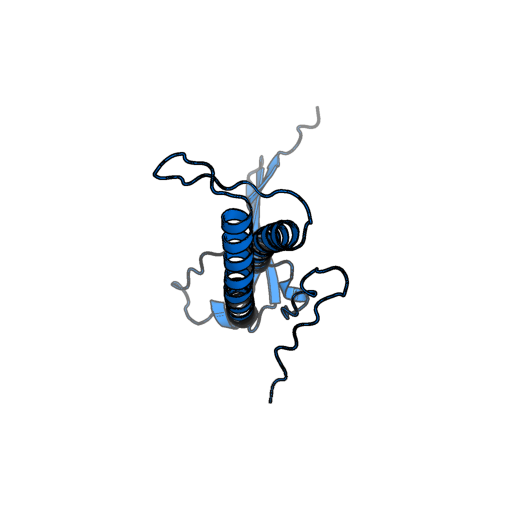YS A 1 80 ? -11.165 -0.591 18.307 1.00 85.00 80 CYS A N 1
ATOM 618 C CA . CYS A 1 80 ? -10.723 -1.983 18.206 1.00 85.00 80 CYS A CA 1
ATOM 619 C C . CYS A 1 80 ? -11.329 -2.687 16.984 1.00 85.00 80 CYS A C 1
ATOM 621 O O . CYS A 1 80 ? -10.634 -3.416 16.278 1.00 85.00 80 CYS A O 1
ATOM 623 N N . LYS A 1 81 ? -12.615 -2.446 16.690 1.00 87.38 81 LYS A N 1
ATOM 624 C CA . LYS A 1 81 ? -13.266 -3.005 15.499 1.00 87.38 81 LYS A CA 1
ATOM 625 C C . LYS A 1 81 ? -12.689 -2.429 14.203 1.00 87.38 81 LYS A C 1
ATOM 627 O O . LYS A 1 81 ? -12.490 -3.186 13.256 1.00 87.38 81 LYS A O 1
ATOM 632 N N . MET A 1 82 ? -12.429 -1.121 14.154 1.00 83.50 82 MET A N 1
ATOM 633 C CA . MET A 1 82 ? -11.795 -0.467 13.005 1.00 83.50 82 MET A CA 1
ATOM 634 C C . MET A 1 82 ? -10.379 -0.998 12.789 1.00 83.50 82 MET A C 1
ATOM 636 O O . MET A 1 82 ? -10.030 -1.301 11.657 1.00 83.50 82 MET A O 1
ATOM 640 N N . ALA A 1 83 ? -9.598 -1.167 13.858 1.00 84.62 83 ALA A N 1
ATOM 641 C CA . ALA A 1 83 ? -8.250 -1.716 13.794 1.00 84.62 83 ALA A CA 1
ATOM 642 C C . ALA A 1 83 ? -8.260 -3.154 13.255 1.00 84.62 83 ALA A C 1
ATOM 644 O O . ALA A 1 83 ? -7.571 -3.433 12.282 1.00 84.62 83 ALA A O 1
ATOM 645 N N . ALA A 1 84 ? -9.103 -4.032 13.812 1.00 84.56 84 ALA A N 1
ATOM 646 C CA . ALA A 1 84 ? -9.250 -5.406 13.329 1.00 84.56 84 ALA A CA 1
ATOM 647 C C . ALA A 1 84 ? -9.683 -5.462 11.854 1.00 84.56 84 ALA A C 1
ATOM 649 O O . ALA A 1 84 ? -9.063 -6.154 11.057 1.00 84.56 84 ALA A O 1
ATOM 650 N N . SER A 1 85 ? -10.693 -4.673 11.470 1.00 84.88 85 SER A N 1
ATOM 651 C CA . SER A 1 85 ? -11.174 -4.654 10.078 1.00 84.88 85 SER A CA 1
ATOM 652 C C . SER A 1 85 ? -10.124 -4.078 9.121 1.00 84.88 85 SER A C 1
ATOM 654 O O . SER A 1 85 ? -9.985 -4.551 8.000 1.00 84.88 85 SER A O 1
ATOM 656 N N . GLY A 1 86 ? -9.369 -3.069 9.566 1.00 86.31 86 GLY A N 1
ATOM 657 C CA . GLY A 1 86 ? -8.269 -2.493 8.799 1.00 86.31 86 GLY A CA 1
ATOM 658 C C . GLY A 1 86 ? -7.095 -3.458 8.631 1.00 86.31 86 GLY A C 1
ATOM 659 O O . GLY A 1 86 ? -6.428 -3.414 7.605 1.00 86.31 86 GLY A O 1
ATOM 660 N N . MET A 1 87 ? -6.851 -4.354 9.594 1.00 86.44 87 MET A N 1
ATOM 661 C CA . MET A 1 87 ? -5.874 -5.437 9.437 1.00 86.44 87 MET A CA 1
ATOM 662 C C . MET A 1 87 ? -6.323 -6.448 8.379 1.00 86.44 87 MET A C 1
ATOM 664 O O . MET A 1 87 ? -5.534 -6.759 7.491 1.00 86.44 87 MET A O 1
ATOM 668 N N . ASP A 1 88 ? -7.583 -6.893 8.424 1.00 85.25 88 ASP A N 1
ATOM 669 C CA . ASP A 1 88 ? -8.133 -7.812 7.418 1.00 85.25 88 ASP A CA 1
ATOM 670 C C . ASP A 1 88 ? -8.034 -7.207 6.001 1.00 85.25 88 ASP A C 1
ATOM 672 O O . ASP A 1 88 ? -7.570 -7.853 5.060 1.00 85.25 88 ASP A O 1
ATOM 676 N N . GLU A 1 89 ? -8.402 -5.931 5.844 1.00 88.25 89 GLU A N 1
ATOM 677 C CA . GLU A 1 89 ? -8.301 -5.222 4.562 1.00 88.25 89 GLU A CA 1
ATOM 678 C C . GLU A 1 89 ? -6.838 -4.962 4.148 1.00 88.25 89 GLU A C 1
ATOM 680 O O . GLU A 1 89 ? -6.509 -5.018 2.960 1.00 88.25 89 GLU A O 1
ATOM 685 N N . LEU A 1 90 ? -5.925 -4.721 5.098 1.00 87.88 90 LEU A N 1
ATOM 686 C CA . LEU A 1 90 ? -4.495 -4.606 4.804 1.00 87.88 90 LEU A CA 1
ATOM 687 C C . LEU A 1 90 ? -3.938 -5.921 4.251 1.00 87.88 90 LEU A C 1
ATOM 689 O O . LEU A 1 90 ? -3.201 -5.883 3.266 1.00 87.88 90 LEU A O 1
ATOM 693 N N . ASP A 1 91 ? -4.306 -7.064 4.828 1.00 83.81 91 ASP A N 1
ATOM 694 C CA . ASP A 1 91 ? -3.886 -8.380 4.340 1.00 83.81 91 ASP A CA 1
ATOM 695 C C . ASP A 1 91 ? -4.381 -8.628 2.906 1.00 83.81 91 ASP A C 1
ATOM 697 O O . ASP A 1 91 ? -3.617 -9.068 2.035 1.00 83.81 91 ASP A O 1
ATOM 701 N N . GLU A 1 92 ? -5.637 -8.275 2.614 1.00 86.88 92 GLU A N 1
ATOM 702 C CA . GLU A 1 92 ? -6.183 -8.332 1.255 1.00 86.88 92 GLU A CA 1
ATOM 703 C C . GLU A 1 92 ? -5.427 -7.409 0.286 1.00 86.88 92 GLU A C 1
ATOM 705 O O . GLU A 1 92 ? -5.090 -7.819 -0.835 1.00 86.88 92 GLU A O 1
ATOM 710 N N . ASN A 1 93 ? -5.114 -6.184 0.718 1.00 86.94 93 ASN A N 1
ATOM 711 C CA . ASN A 1 93 ? -4.372 -5.202 -0.069 1.00 86.94 93 ASN A CA 1
ATOM 712 C C . ASN A 1 93 ? -2.930 -5.648 -0.339 1.00 86.94 93 ASN A C 1
ATOM 714 O O . ASN A 1 93 ? -2.467 -5.504 -1.472 1.00 86.94 93 ASN A O 1
ATOM 718 N N . ILE A 1 94 ? -2.244 -6.260 0.631 1.00 85.38 94 ILE A N 1
ATOM 719 C CA . ILE A 1 94 ? -0.915 -6.864 0.439 1.00 85.38 94 ILE A CA 1
ATOM 720 C C . ILE A 1 94 ? -0.999 -7.991 -0.596 1.00 85.38 94 ILE A C 1
ATOM 722 O O . ILE A 1 94 ? -0.230 -8.016 -1.560 1.00 85.38 94 ILE A O 1
ATOM 726 N N . ALA A 1 95 ? -1.963 -8.906 -0.453 1.00 84.50 95 ALA A N 1
ATOM 727 C CA . ALA A 1 95 ? -2.131 -10.028 -1.376 1.00 84.50 95 ALA A CA 1
ATOM 728 C C . ALA A 1 95 ? -2.483 -9.575 -2.803 1.00 84.50 95 ALA A C 1
ATOM 730 O O . ALA A 1 95 ? -2.125 -10.234 -3.787 1.00 84.50 95 ALA A O 1
ATOM 731 N N . LYS A 1 96 ? -3.216 -8.467 -2.937 1.00 85.94 96 LYS A N 1
ATOM 732 C CA . LYS A 1 96 ? -3.516 -7.835 -4.224 1.00 85.94 96 LYS A CA 1
ATOM 733 C C . LYS A 1 96 ? -2.285 -7.137 -4.800 1.00 85.94 96 LYS A C 1
ATOM 735 O O . LYS A 1 96 ? -1.962 -7.377 -5.959 1.00 85.94 96 LYS A O 1
ATOM 740 N N . ALA A 1 97 ? -1.564 -6.356 -3.996 1.00 84.69 97 ALA A N 1
ATOM 741 C CA . ALA A 1 97 ? -0.338 -5.681 -4.407 1.00 84.69 97 ALA A CA 1
ATOM 742 C C . ALA A 1 97 ? 0.717 -6.681 -4.898 1.00 84.69 97 ALA A C 1
ATOM 744 O O . ALA A 1 97 ? 1.287 -6.478 -5.964 1.00 84.69 97 ALA A O 1
ATOM 745 N N . GLN A 1 98 ? 0.904 -7.810 -4.204 1.00 83.62 98 GLN A N 1
ATOM 746 C CA . GLN A 1 98 ? 1.814 -8.870 -4.645 1.00 83.62 98 GLN A CA 1
ATOM 747 C C . GLN A 1 98 ? 1.418 -9.451 -6.014 1.00 83.62 98 GLN A C 1
ATOM 749 O O . GLN A 1 98 ? 2.285 -9.707 -6.849 1.00 83.62 98 GLN A O 1
ATOM 754 N N . ARG A 1 99 ? 0.117 -9.648 -6.273 1.00 82.31 99 ARG A N 1
ATOM 755 C CA . ARG A 1 99 ? -0.389 -10.125 -7.575 1.00 82.31 99 ARG A CA 1
ATOM 756 C C . ARG A 1 99 ? -0.189 -9.097 -8.686 1.00 82.31 99 ARG A C 1
ATOM 758 O O . ARG A 1 99 ? 0.253 -9.461 -9.780 1.00 82.31 99 ARG A O 1
ATOM 765 N N . ASP A 1 100 ? -0.485 -7.832 -8.404 1.00 81.94 100 ASP A N 1
ATOM 766 C CA . ASP A 1 100 ? -0.285 -6.726 -9.342 1.00 81.94 100 ASP A CA 1
ATOM 767 C C . ASP A 1 100 ? 1.206 -6.589 -9.683 1.00 81.94 100 ASP A C 1
ATOM 769 O O . ASP A 1 100 ? 1.574 -6.587 -10.855 1.00 81.94 100 ASP A O 1
ATOM 773 N N . ILE A 1 101 ? 2.081 -6.576 -8.673 1.00 80.62 101 ILE A N 1
ATOM 774 C CA . ILE A 1 101 ? 3.538 -6.501 -8.831 1.00 80.62 101 ILE A CA 1
ATOM 775 C C . ILE A 1 101 ? 4.070 -7.702 -9.604 1.00 80.62 101 ILE A C 1
ATOM 777 O O . ILE A 1 101 ? 4.850 -7.516 -10.532 1.00 80.62 101 ILE A O 1
ATOM 781 N N . TYR A 1 102 ? 3.640 -8.926 -9.294 1.00 81.56 102 TYR A N 1
ATOM 782 C CA . TYR A 1 102 ? 4.042 -10.110 -10.058 1.00 81.56 102 TYR A CA 1
ATOM 783 C C . TYR A 1 102 ? 3.685 -9.976 -11.545 1.00 81.56 102 TYR A C 1
ATOM 785 O O . TYR A 1 102 ? 4.486 -10.301 -12.419 1.00 81.56 102 TYR A O 1
ATOM 793 N N . THR A 1 103 ? 2.497 -9.443 -11.837 1.00 77.25 103 THR A N 1
ATOM 794 C CA . THR A 1 103 ? 2.042 -9.213 -13.213 1.00 77.25 103 THR A CA 1
ATOM 795 C C . THR A 1 103 ? 2.876 -8.134 -13.906 1.00 77.25 103 THR A C 1
ATOM 797 O O . THR A 1 103 ? 3.300 -8.330 -15.043 1.00 77.25 103 THR A O 1
ATOM 800 N N . LEU A 1 104 ? 3.152 -7.022 -13.218 1.00 74.00 104 LEU A N 1
ATOM 801 C CA . LEU A 1 104 ? 3.946 -5.902 -13.735 1.00 74.00 104 LEU A CA 1
ATOM 802 C C . LEU A 1 104 ? 5.421 -6.260 -13.931 1.00 74.00 104 LEU A C 1
ATOM 804 O O . LEU A 1 104 ? 6.054 -5.782 -14.860 1.00 74.00 104 LEU A O 1
ATOM 808 N N . THR A 1 105 ? 5.969 -7.107 -13.066 1.00 76.25 105 THR A N 1
ATOM 809 C CA . THR A 1 105 ? 7.391 -7.473 -13.071 1.00 76.25 105 THR A CA 1
ATOM 810 C C . THR A 1 105 ? 7.69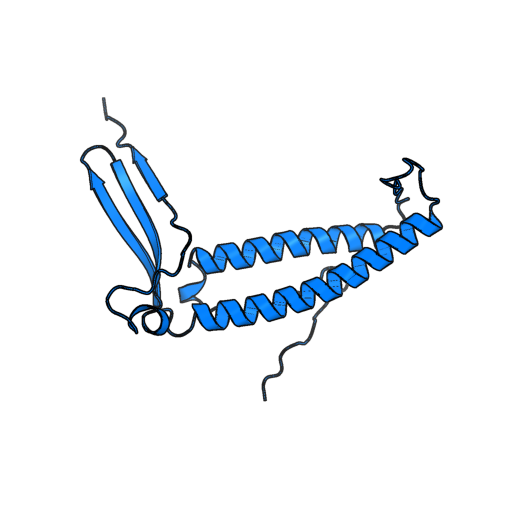7 -8.680 -13.955 1.00 76.25 105 THR A C 1
ATOM 812 O O . THR A 1 105 ? 8.860 -9.066 -14.102 1.00 76.25 105 THR A O 1
ATOM 815 N N . ASN A 1 106 ? 6.682 -9.288 -14.579 1.00 76.69 106 ASN A N 1
ATOM 816 C CA . ASN A 1 106 ? 6.875 -10.444 -15.440 1.00 76.69 106 ASN A CA 1
ATOM 817 C C . ASN A 1 106 ? 7.667 -10.069 -16.703 1.00 76.69 106 ASN A C 1
ATOM 819 O O . ASN A 1 106 ? 7.136 -9.507 -17.659 1.00 76.69 106 ASN A O 1
ATOM 823 N N . GLY A 1 107 ? 8.951 -10.430 -16.715 1.00 72.50 107 GLY A N 1
ATOM 824 C CA . GLY A 1 107 ? 9.870 -10.029 -17.776 1.00 72.50 107 GLY A CA 1
ATOM 825 C C . GLY A 1 107 ? 10.252 -8.556 -17.713 1.00 72.50 107 GLY A C 1
ATOM 826 O O . GLY A 1 107 ? 10.583 -8.005 -18.751 1.00 72.50 107 GLY A O 1
ATOM 827 N N . CYS A 1 108 ? 10.177 -7.933 -16.536 1.00 82.25 108 CYS A N 1
ATOM 828 C CA . CYS A 1 108 ? 10.667 -6.582 -16.326 1.00 82.25 108 CYS A CA 1
ATOM 829 C C . CYS A 1 108 ? 12.205 -6.537 -16.377 1.00 82.25 108 CYS A C 1
ATOM 831 O O . CYS A 1 108 ? 12.889 -7.297 -15.681 1.00 82.25 108 CYS A O 1
ATOM 833 N N . GLU A 1 109 ? 12.728 -5.638 -17.210 1.00 83.88 109 GLU A N 1
ATOM 834 C CA . GLU A 1 109 ? 14.163 -5.382 -17.401 1.00 83.88 109 GLU A CA 1
ATOM 835 C C . GLU A 1 109 ? 14.655 -4.187 -16.566 1.00 83.88 109 GLU A C 1
ATOM 837 O O . GLU A 1 109 ? 15.858 -3.978 -16.419 1.00 83.88 109 GLU A O 1
ATOM 842 N N . GLY A 1 110 ? 13.725 -3.456 -15.946 1.00 82.75 110 GLY A N 1
ATOM 843 C CA . GLY A 1 110 ? 13.981 -2.313 -15.075 1.00 82.75 110 GLY A CA 1
ATOM 844 C C . GLY A 1 110 ? 13.457 -1.004 -15.663 1.00 82.75 110 GLY A C 1
ATOM 845 O O . GLY A 1 110 ? 12.700 -1.026 -16.629 1.00 82.75 110 GLY A O 1
ATOM 846 N N . PRO A 1 111 ? 13.773 0.158 -15.072 1.00 83.88 111 PRO A N 1
ATOM 847 C CA . PRO A 1 111 ? 13.252 1.430 -15.556 1.00 83.88 111 PRO A CA 1
ATOM 848 C C . PRO A 1 111 ? 13.856 1.818 -16.917 1.00 83.88 111 PRO A C 1
ATOM 850 O O . PRO A 1 111 ? 15.071 1.951 -17.059 1.00 83.88 111 PRO A O 1
ATOM 853 N N . LEU A 1 112 ? 12.997 2.096 -17.897 1.00 81.81 112 LEU A N 1
ATOM 854 C CA . LEU A 1 112 ? 13.348 2.740 -19.158 1.00 81.81 112 LEU A CA 1
ATOM 855 C C . LEU A 1 112 ? 13.163 4.251 -19.030 1.00 81.81 112 LEU A C 1
ATOM 857 O O . LEU A 1 112 ? 12.071 4.736 -18.727 1.00 81.81 112 LEU A O 1
ATOM 861 N N . VAL A 1 113 ? 14.230 5.002 -19.308 1.00 81.12 113 VAL A N 1
ATOM 862 C CA . VAL A 1 113 ? 14.201 6.467 -19.324 1.00 81.12 113 VAL A CA 1
ATOM 863 C C . VAL A 1 113 ? 14.302 6.973 -20.758 1.00 81.12 113 VAL A C 1
ATOM 865 O O . VAL A 1 113 ? 15.316 6.784 -21.426 1.00 81.12 113 VAL A O 1
ATOM 868 N N . LEU A 1 114 ? 13.263 7.665 -21.218 1.00 80.44 114 LEU A N 1
ATOM 869 C CA . LEU A 1 114 ? 13.226 8.356 -22.503 1.00 80.44 114 LEU A CA 1
ATOM 870 C C . LEU A 1 114 ? 13.410 9.857 -22.280 1.00 80.44 114 LEU A C 1
ATOM 872 O O . LEU A 1 114 ? 12.804 10.441 -21.3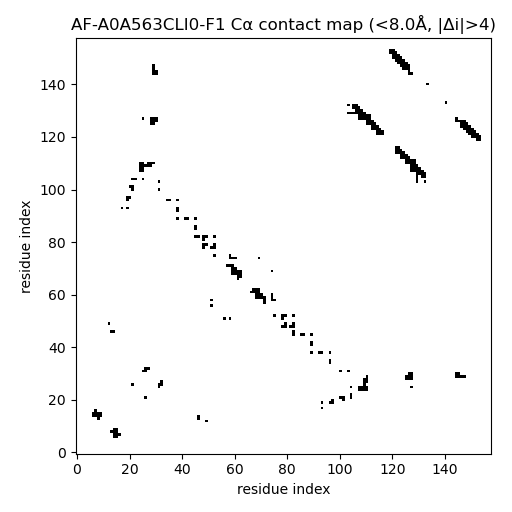83 1.00 80.44 114 LEU A O 1
ATOM 876 N N . GLY A 1 115 ? 14.258 10.489 -23.088 1.00 81.31 115 GLY A N 1
ATOM 877 C CA . GLY A 1 115 ? 14.601 11.901 -22.946 1.00 81.31 115 GLY A CA 1
ATOM 878 C C . GLY A 1 115 ? 14.460 12.672 -24.251 1.00 81.31 115 GLY A C 1
ATOM 879 O O . GLY A 1 115 ? 14.862 12.188 -25.305 1.00 81.31 115 GLY A O 1
ATOM 880 N N . GLY A 1 116 ? 13.932 13.891 -24.168 1.00 78.75 116 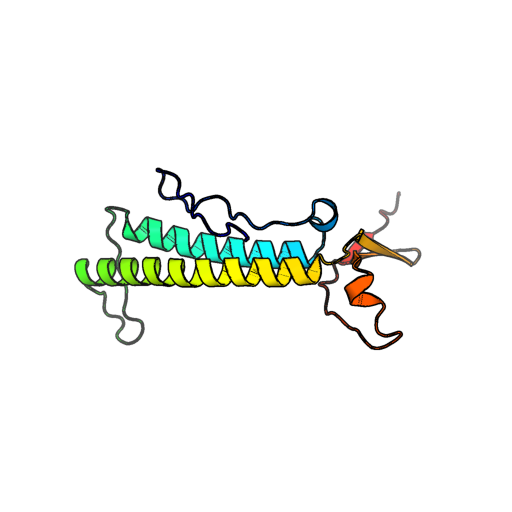GLY A N 1
ATOM 881 C CA . GLY A 1 116 ? 13.927 14.869 -25.251 1.00 78.75 116 GLY A CA 1
ATOM 882 C C . GLY A 1 116 ? 14.474 16.202 -24.754 1.00 78.75 116 GLY A C 1
ATOM 883 O O . GLY A 1 116 ? 14.204 16.600 -23.621 1.00 78.75 116 GLY A O 1
ATOM 884 N N . ALA A 1 117 ? 15.247 16.889 -25.588 1.00 79.31 117 ALA A N 1
ATOM 885 C CA . ALA A 1 117 ? 15.739 18.226 -25.288 1.00 79.31 117 ALA A CA 1
ATOM 886 C C . ALA A 1 117 ? 15.323 19.195 -26.397 1.00 79.31 117 ALA A C 1
ATOM 888 O O . ALA A 1 117 ? 15.611 18.954 -27.568 1.00 79.31 117 ALA A O 1
ATOM 889 N N . ASP A 1 118 ? 14.687 20.303 -26.023 1.00 75.44 118 ASP A N 1
ATOM 890 C CA . ASP A 1 118 ? 14.745 21.530 -26.820 1.00 75.44 118 ASP A CA 1
ATOM 891 C C . ASP A 1 118 ? 15.822 22.422 -26.192 1.00 75.44 118 ASP A C 1
ATOM 893 O O . ASP A 1 118 ? 16.127 22.263 -25.015 1.00 75.44 118 ASP A O 1
ATOM 897 N N . GLY A 1 119 ? 16.453 23.332 -26.935 1.00 71.06 119 GLY A N 1
ATOM 898 C CA . GLY A 1 119 ? 17.640 24.076 -26.477 1.00 71.06 119 GLY A CA 1
ATOM 899 C C . GLY A 1 119 ? 17.566 24.752 -25.089 1.00 71.06 119 GLY A C 1
ATOM 900 O O . GLY A 1 119 ? 18.623 25.108 -24.560 1.00 71.06 119 GLY A O 1
ATOM 901 N N . SER A 1 120 ? 16.369 24.888 -24.499 1.00 75.19 120 SER A N 1
ATOM 902 C CA . SER A 1 120 ? 16.085 25.469 -23.182 1.00 75.19 120 SER A CA 1
ATOM 903 C C . SER A 1 120 ? 15.716 24.464 -22.076 1.00 75.19 120 SER A C 1
ATOM 905 O O . SER A 1 120 ? 15.799 24.810 -20.895 1.00 75.19 120 SER A O 1
ATOM 907 N N . ARG A 1 121 ? 15.277 23.247 -22.426 1.00 74.50 121 ARG A N 1
ATOM 908 C CA . ARG A 1 121 ? 14.652 22.295 -21.495 1.00 74.50 121 ARG A CA 1
ATOM 909 C C . ARG A 1 121 ? 15.035 20.864 -21.827 1.00 74.50 121 ARG A C 1
ATOM 911 O O . ARG A 1 121 ? 14.954 20.444 -22.977 1.00 74.50 121 ARG A O 1
ATOM 918 N N . VAL A 1 122 ? 15.341 20.089 -20.794 1.00 78.31 122 VAL A N 1
ATOM 919 C CA . VAL A 1 122 ? 15.398 18.624 -20.879 1.00 78.31 122 VAL A CA 1
ATOM 920 C C . VAL A 1 122 ? 14.132 18.062 -20.249 1.00 78.31 122 VAL A C 1
ATOM 922 O O . VAL A 1 122 ? 13.811 18.421 -19.120 1.00 78.31 122 VAL A O 1
ATOM 925 N N . VAL A 1 123 ? 13.420 17.201 -20.973 1.00 75.25 123 VAL A N 1
ATOM 926 C CA . VAL A 1 123 ? 12.279 16.422 -20.482 1.00 75.25 123 VAL A CA 1
ATOM 927 C C . VAL A 1 123 ? 12.703 14.966 -20.423 1.00 75.25 123 VAL A C 1
ATOM 929 O O . VAL A 1 123 ? 13.073 14.396 -21.447 1.00 75.25 123 VAL A O 1
ATOM 932 N N . ARG A 1 124 ? 12.645 14.365 -19.235 1.00 77.38 124 ARG A N 1
ATOM 933 C CA . ARG A 1 124 ? 12.826 12.919 -19.047 1.00 77.38 124 ARG A CA 1
ATOM 934 C C . ARG A 1 124 ? 11.500 12.288 -18.656 1.00 77.38 124 ARG A C 1
ATOM 936 O O . ARG A 1 124 ? 10.762 12.899 -17.892 1.00 77.38 124 ARG A O 1
ATOM 943 N N . VAL A 1 125 ? 11.237 11.097 -19.176 1.00 72.62 125 VAL A N 1
ATOM 944 C CA . VAL A 1 125 ? 10.114 10.219 -18.846 1.00 72.62 125 VAL A CA 1
ATOM 945 C C . VAL A 1 125 ? 10.695 8.890 -18.400 1.00 72.62 125 VAL A C 1
ATOM 947 O O . VAL A 1 125 ? 11.473 8.300 -19.142 1.00 72.62 125 VAL A O 1
ATOM 950 N N . ALA A 1 126 ? 10.320 8.424 -17.214 1.00 76.25 126 ALA A N 1
ATOM 951 C CA . ALA A 1 126 ? 10.640 7.081 -16.744 1.00 76.25 126 ALA A CA 1
ATOM 952 C C . ALA A 1 126 ? 9.388 6.198 -16.800 1.00 76.25 126 ALA A C 1
ATOM 954 O O . ALA A 1 126 ? 8.306 6.652 -16.430 1.00 76.25 126 ALA A O 1
ATOM 955 N N . MET A 1 127 ? 9.551 4.955 -17.238 1.00 77.69 127 MET A N 1
ATOM 956 C CA . MET A 1 127 ? 8.543 3.891 -17.201 1.00 77.69 127 MET A CA 1
ATOM 957 C C . MET A 1 127 ? 9.226 2.567 -16.860 1.00 77.69 127 MET A C 1
ATOM 959 O O . MET A 1 127 ? 10.448 2.474 -16.937 1.00 77.69 127 MET A O 1
ATOM 963 N N . CYS A 1 128 ? 8.478 1.544 -16.474 1.00 79.00 128 CYS A N 1
ATOM 964 C CA . CYS A 1 128 ? 9.022 0.201 -16.318 1.00 79.00 128 CYS A CA 1
ATOM 965 C C . CYS A 1 128 ? 9.149 -0.464 -17.692 1.00 79.00 128 CYS A C 1
ATOM 967 O O . CYS A 1 128 ? 8.168 -0.533 -18.427 1.00 79.00 128 CYS A O 1
ATOM 969 N N . ASP A 1 129 ? 10.331 -0.960 -18.050 1.00 74.44 129 ASP A N 1
ATOM 970 C CA . ASP A 1 129 ? 10.506 -1.796 -19.232 1.00 74.44 129 ASP A CA 1
ATOM 971 C C . ASP A 1 129 ? 10.093 -3.221 -18.889 1.00 74.44 129 ASP A C 1
ATOM 973 O O . ASP A 1 129 ? 10.650 -3.850 -17.990 1.00 74.44 129 ASP A O 1
ATOM 977 N N . SER A 1 130 ? 9.065 -3.732 -19.549 1.00 69.19 130 SER A N 1
ATOM 978 C CA . SER A 1 130 ? 8.542 -5.089 -19.338 1.00 69.19 130 SER A CA 1
ATOM 979 C C . SER A 1 130 ? 8.134 -5.717 -20.667 1.00 69.19 130 SER A C 1
ATOM 981 O O . SER A 1 130 ? 6.942 -5.894 -20.932 1.00 69.19 130 SER A O 1
ATOM 983 N N . PRO A 1 131 ? 9.106 -6.031 -21.541 1.00 61.41 131 PRO A N 1
ATOM 984 C CA . PRO A 1 131 ? 8.907 -6.520 -22.906 1.00 61.41 131 PRO A CA 1
ATOM 985 C C . PRO A 1 131 ? 7.783 -7.546 -23.087 1.00 61.41 131 PRO A C 1
ATOM 987 O O . PRO A 1 131 ? 7.018 -7.489 -24.049 1.00 61.41 131 PRO A O 1
ATOM 990 N N . LYS A 1 132 ? 7.643 -8.482 -22.141 1.00 61.22 132 LYS A N 1
ATOM 991 C CA . LYS A 1 132 ? 6.624 -9.546 -22.182 1.00 61.22 132 LYS A CA 1
ATOM 992 C C . LYS A 1 132 ? 5.193 -9.041 -21.973 1.00 61.22 132 LYS A C 1
ATOM 994 O O . LYS A 1 132 ? 4.252 -9.709 -22.393 1.00 61.22 132 LYS A O 1
ATOM 999 N N . VAL A 1 133 ? 5.040 -7.884 -21.339 1.00 58.97 133 VAL A N 1
ATOM 1000 C CA . VAL A 1 133 ? 3.775 -7.170 -21.143 1.00 58.97 133 VAL A CA 1
ATOM 1001 C C . VAL A 1 133 ? 3.536 -6.167 -22.287 1.00 58.97 133 VAL A C 1
ATOM 1003 O O . VAL A 1 133 ? 2.393 -5.977 -22.695 1.00 58.97 133 VAL A O 1
ATOM 1006 N N . PHE A 1 134 ? 4.599 -5.572 -22.849 1.00 56.62 134 PHE A N 1
ATOM 1007 C CA . PHE A 1 134 ? 4.516 -4.491 -23.847 1.00 56.62 134 PHE A CA 1
ATOM 1008 C C . PHE A 1 134 ? 4.478 -4.937 -25.321 1.00 56.62 134 PHE A C 1
ATOM 1010 O O . PHE A 1 134 ? 3.785 -4.308 -26.118 1.00 56.62 134 PHE A O 1
ATOM 1017 N N . TYR A 1 135 ? 5.187 -5.997 -25.729 1.00 53.22 135 TYR A N 1
ATOM 1018 C CA . TYR A 1 135 ? 5.385 -6.303 -27.161 1.00 53.22 135 TYR A CA 1
ATOM 1019 C C . TYR A 1 135 ? 4.304 -7.180 -27.813 1.00 53.22 135 TYR A C 1
ATOM 1021 O O . TYR A 1 135 ? 4.431 -7.535 -28.984 1.00 53.22 135 TYR A O 1
ATOM 1029 N N . SER A 1 136 ? 3.226 -7.526 -27.105 1.00 50.31 136 SER A N 1
ATOM 1030 C CA . SER A 1 136 ? 2.147 -8.364 -27.655 1.00 50.31 136 SER A CA 1
ATOM 1031 C C . SER A 1 136 ? 1.199 -7.627 -28.617 1.00 50.31 136 SER A C 1
ATOM 1033 O O . SER A 1 136 ? 0.395 -8.278 -29.280 1.00 50.31 136 SER A O 1
ATOM 1035 N N . GLY A 1 137 ? 1.322 -6.302 -28.765 1.00 48.38 137 GLY A N 1
ATOM 1036 C CA . GLY A 1 137 ? 0.548 -5.519 -29.729 1.00 48.38 137 GLY A CA 1
ATOM 1037 C C . GLY A 1 137 ? 1.290 -4.260 -30.170 1.00 48.38 137 GLY A C 1
ATOM 1038 O O . GLY A 1 137 ? 1.308 -3.261 -29.454 1.00 48.38 137 GLY A O 1
ATOM 1039 N N . LEU A 1 138 ? 1.887 -4.288 -31.365 1.00 42.88 138 LEU A N 1
ATOM 1040 C CA . LEU A 1 138 ? 2.363 -3.083 -32.048 1.00 42.88 138 LEU A CA 1
ATOM 1041 C C . LEU A 1 138 ? 1.172 -2.130 -32.259 1.00 42.88 138 LEU A C 1
ATOM 1043 O O . LEU A 1 138 ? 0.410 -2.302 -33.204 1.00 42.88 138 LEU A O 1
ATOM 1047 N N . GLY A 1 139 ? 1.018 -1.138 -31.378 1.00 47.59 139 GLY A N 1
ATOM 1048 C CA . GLY A 1 139 ? 0.137 0.014 -31.594 1.00 47.59 139 GLY A CA 1
ATOM 1049 C C . GLY A 1 139 ? -1.000 0.254 -30.595 1.00 47.59 139 GLY A C 1
ATOM 1050 O O . GLY A 1 139 ? -1.610 1.313 -30.698 1.00 47.59 139 GLY A O 1
ATOM 1051 N N . GLU A 1 140 ? -1.290 -0.632 -29.631 1.00 46.41 140 GLU A N 1
ATOM 1052 C CA . GLU A 1 140 ? -2.515 -0.475 -28.807 1.00 46.41 140 GLU A CA 1
ATOM 1053 C C . GLU A 1 140 ? -2.376 -0.698 -27.291 1.00 46.41 140 GLU A C 1
ATOM 1055 O O . GLU A 1 140 ? -3.314 -0.395 -26.552 1.00 46.41 140 GLU A O 1
ATOM 1060 N N . THR A 1 141 ? -1.231 -1.140 -26.765 1.00 48.03 141 THR A N 1
ATOM 1061 C CA . THR A 1 141 ? -1.118 -1.385 -25.315 1.00 48.03 141 THR A CA 1
ATOM 1062 C C . THR A 1 141 ? -0.681 -0.121 -24.564 1.00 48.03 141 THR A C 1
ATOM 1064 O O . THR A 1 141 ? 0.480 0.037 -24.192 1.00 48.03 141 THR A O 1
ATOM 1067 N N . GLN A 1 142 ? -1.619 0.805 -24.329 1.00 47.03 142 GLN A N 1
ATOM 1068 C CA . GLN A 1 142 ? -1.429 1.906 -23.377 1.00 47.03 142 GLN A CA 1
ATOM 1069 C C . GLN A 1 142 ? -1.625 1.385 -21.959 1.00 47.03 142 GLN A C 1
ATOM 1071 O O . GLN A 1 142 ? -2.726 1.388 -21.408 1.00 47.03 142 GLN A O 1
ATOM 1076 N N . ILE A 1 143 ? -0.541 0.936 -21.347 1.00 50.72 143 ILE A N 1
ATOM 1077 C CA . ILE A 1 143 ? -0.529 0.790 -19.902 1.00 50.72 143 ILE A CA 1
ATOM 1078 C C . ILE A 1 143 ? -0.197 2.173 -19.356 1.00 50.72 143 ILE A C 1
ATOM 1080 O O . ILE A 1 143 ? 0.877 2.694 -19.639 1.00 50.72 143 ILE A O 1
ATOM 1084 N N . GLY A 1 144 ? -1.154 2.786 -18.655 1.00 52.47 144 GLY A N 1
ATOM 1085 C CA . GLY A 1 144 ? -1.035 4.105 -18.028 1.00 52.47 144 GLY A CA 1
ATOM 1086 C C . GLY A 1 144 ? 0.014 4.133 -16.916 1.00 52.47 144 GLY A C 1
ATOM 1087 O O . GLY A 1 144 ? -0.328 4.294 -15.750 1.00 52.47 144 GLY A O 1
ATOM 1088 N N . GLU A 1 145 ? 1.278 3.911 -17.273 1.00 55.81 145 GLU A N 1
ATOM 1089 C CA . GLU A 1 145 ? 2.439 4.106 -16.417 1.00 55.81 145 GLU A CA 1
ATOM 1090 C C . GLU A 1 145 ? 2.481 5.580 -15.985 1.00 55.81 145 GLU A C 1
ATOM 1092 O O . GLU A 1 145 ? 2.359 6.472 -16.835 1.00 55.81 145 GLU A O 1
ATOM 1097 N N . PRO A 1 146 ? 2.649 5.867 -14.684 1.00 56.09 146 PRO A N 1
ATOM 1098 C CA . PRO A 1 146 ? 2.825 7.232 -14.222 1.00 56.09 146 PRO A CA 1
ATOM 1099 C C . PRO A 1 146 ? 4.107 7.814 -14.829 1.00 56.09 146 PRO A C 1
ATOM 1101 O O . PRO A 1 146 ? 5.220 7.355 -14.577 1.00 56.09 146 PRO A O 1
ATOM 1104 N N . VAL A 1 147 ? 3.942 8.848 -15.654 1.00 58.16 147 VAL A N 1
ATOM 1105 C CA . VAL A 1 147 ? 5.043 9.545 -16.322 1.00 58.16 147 VAL A CA 1
ATOM 1106 C C . VAL A 1 147 ? 5.690 10.513 -15.333 1.00 58.16 147 VAL A C 1
ATOM 1108 O O . VAL A 1 147 ? 5.123 11.559 -15.010 1.00 58.16 147 VAL A O 1
ATOM 1111 N N . ILE A 1 148 ? 6.911 10.210 -14.890 1.00 62.62 148 ILE A N 1
ATOM 1112 C CA . ILE A 1 148 ? 7.711 11.160 -14.106 1.00 62.62 148 ILE A CA 1
ATOM 1113 C C . ILE A 1 148 ? 8.385 12.138 -15.067 1.00 62.62 148 ILE A C 1
ATOM 1115 O O . ILE A 1 148 ? 9.311 11.752 -15.774 1.00 62.62 148 ILE A O 1
ATOM 1119 N N . ILE A 1 149 ? 7.939 13.399 -15.074 1.00 65.25 149 ILE A N 1
ATOM 1120 C CA . ILE A 1 149 ? 8.528 14.476 -15.882 1.00 65.25 149 ILE A CA 1
ATOM 1121 C C . ILE A 1 149 ? 9.549 15.255 -15.052 1.00 65.25 149 ILE A C 1
ATOM 1123 O O . ILE A 1 149 ? 9.179 16.030 -14.171 1.00 65.25 149 ILE A O 1
ATOM 1127 N N . GLN A 1 150 ? 10.832 15.123 -15.388 1.00 67.06 150 GLN A N 1
ATOM 1128 C CA . GLN A 1 150 ? 11.883 16.011 -14.873 1.00 67.06 150 GLN A CA 1
ATOM 1129 C C . GLN A 1 150 ? 12.161 17.129 -15.877 1.00 67.06 150 GLN A C 1
ATOM 1131 O O . GLN A 1 150 ? 12.302 16.852 -17.068 1.00 67.06 150 GLN A O 1
ATOM 1136 N N . ARG A 1 151 ? 12.225 18.380 -15.399 1.00 71.25 151 ARG A N 1
ATOM 1137 C CA . ARG A 1 151 ? 12.540 19.568 -16.207 1.00 71.25 151 ARG A CA 1
ATOM 1138 C C . ARG A 1 151 ? 13.790 20.245 -15.670 1.00 71.25 151 ARG A C 1
ATOM 1140 O O . ARG A 1 151 ? 13.723 20.919 -14.646 1.00 71.25 151 ARG A O 1
ATOM 1147 N N . ASP A 1 152 ? 14.885 20.125 -16.407 1.00 73.12 152 ASP A N 1
ATOM 1148 C CA . ASP A 1 152 ? 16.107 20.872 -16.120 1.00 73.12 152 ASP A CA 1
ATOM 1149 C C . ASP A 1 152 ? 16.100 22.158 -16.960 1.00 73.12 152 ASP A C 1
ATOM 1151 O O . ASP A 1 152 ? 16.118 22.102 -18.193 1.00 73.12 152 ASP A O 1
ATOM 1155 N N . LEU A 1 153 ? 16.035 23.321 -16.304 1.00 63.78 153 LEU A N 1
ATOM 1156 C CA . LEU A 1 153 ? 16.306 24.608 -16.949 1.00 63.78 153 LEU A CA 1
ATOM 1157 C C . LEU A 1 153 ? 17.823 24.780 -17.006 1.00 63.78 153 LEU A C 1
ATOM 1159 O O . LEU A 1 153 ? 18.484 24.712 -15.967 1.00 63.78 153 LEU A O 1
ATOM 1163 N N . LYS A 1 154 ? 18.386 25.036 -18.193 1.00 59.12 154 LYS A N 1
ATOM 1164 C CA . LYS A 1 154 ? 19.766 25.534 -18.266 1.00 59.12 154 LYS A CA 1
ATOM 1165 C C . LYS A 1 154 ? 19.837 26.815 -17.430 1.00 59.12 154 LYS A C 1
ATOM 1167 O O . LYS A 1 154 ? 19.137 27.779 -17.734 1.00 59.12 154 LYS A O 1
ATOM 1172 N N . LYS A 1 155 ? 20.652 26.821 -16.370 1.00 54.81 155 LYS A N 1
ATOM 1173 C CA . LYS A 1 155 ? 21.090 28.082 -15.766 1.00 54.81 155 LYS A CA 1
ATOM 1174 C C . LYS A 1 155 ? 21.843 28.824 -16.863 1.00 54.81 155 LYS A C 1
ATOM 1176 O O . LYS A 1 155 ? 22.797 28.275 -17.407 1.00 54.81 155 LYS A O 1
ATOM 1181 N N . ASN A 1 156 ? 21.379 30.016 -17.217 1.00 53.62 156 ASN A N 1
ATOM 1182 C CA . ASN A 1 156 ? 22.209 30.930 -17.984 1.00 53.62 156 ASN A CA 1
ATOM 1183 C C . ASN A 1 156 ? 23.433 31.216 -17.104 1.00 53.62 156 ASN A C 1
ATOM 1185 O O . ASN A 1 156 ? 23.278 31.698 -15.982 1.00 53.62 156 ASN A O 1
ATOM 1189 N N . GLU A 1 157 ? 24.610 30.790 -17.554 1.00 54.66 157 GLU A N 1
ATOM 1190 C CA . GLU A 1 157 ? 25.871 31.306 -17.030 1.00 54.66 157 GLU A CA 1
ATOM 1191 C C . GLU A 1 157 ? 25.983 32.743 -17.554 1.00 54.66 157 GLU A C 1
ATOM 1193 O O . GLU A 1 157 ? 26.027 32.941 -18.771 1.00 54.66 157 GLU A O 1
ATOM 1198 N N . ASP A 1 158 ? 25.905 33.713 -16.638 1.00 47.75 158 ASP A N 1
ATOM 1199 C CA . ASP A 1 158 ? 26.209 35.129 -16.891 1.00 47.75 158 ASP A CA 1
ATOM 1200 C C . ASP A 1 158 ? 27.728 35.349 -16.985 1.00 47.75 158 ASP A C 1
ATOM 1202 O O . ASP A 1 158 ? 28.466 34.748 -16.165 1.00 47.75 158 ASP A O 1
#

Mean predicted aligned error: 12.38 Å